Protein AF-A0A7S2GCJ9-F1 (afdb_monomer_lite)

Secondary structure (DSSP, 8-state):
------PPS--SS---EEEEEEE---TT---EEEEEETTS-EEEEEE-----TT--SPPPTT--SEEEEEEE-SS-SS-EEEEEEEGGGTEEEEEETTSEEEEEETTT--EEEEEE-TT---------

Structure (mmCIF, N/CA/C/O backbone):
data_AF-A0A7S2GCJ9-F1
#
_entry.id   AF-A0A7S2GCJ9-F1
#
loop_
_atom_site.group_PDB
_atom_site.id
_atom_site.type_symbol
_atom_site.label_atom_id
_atom_site.label_alt_id
_atom_site.label_comp_id
_atom_site.label_asym_id
_atom_site.label_entity_id
_atom_site.label_seq_id
_atom_site.pdbx_PDB_ins_code
_atom_site.Cartn_x
_atom_site.Cartn_y
_atom_site.Cartn_z
_atom_site.occupancy
_atom_site.B_iso_or_equiv
_atom_site.auth_seq_id
_atom_site.auth_comp_id
_atom_site.auth_asym_id
_atom_site.auth_atom_id
_atom_site.pdbx_PDB_model_num
ATOM 1 N N . SER A 1 1 ? 7.697 -2.225 -27.259 1.00 52.94 1 SER A N 1
ATOM 2 C CA . SER A 1 1 ? 6.509 -2.496 -26.425 1.00 52.94 1 SER A CA 1
ATOM 3 C C . SER A 1 1 ? 6.592 -1.587 -25.210 1.00 52.94 1 SER A C 1
ATOM 5 O O . SER A 1 1 ? 7.663 -1.537 -24.631 1.00 52.94 1 SER A O 1
ATOM 7 N N . CYS A 1 2 ? 5.539 -0.839 -24.859 1.00 75.31 2 CYS A N 1
ATOM 8 C CA . CYS A 1 2 ? 5.505 0.041 -23.672 1.00 75.31 2 CYS A CA 1
ATOM 9 C C . CYS A 1 2 ? 4.750 -0.639 -22.512 1.00 75.31 2 CYS A C 1
ATOM 11 O O . CYS A 1 2 ? 3.926 -0.043 -21.825 1.00 75.31 2 CYS A O 1
ATOM 13 N N . THR A 1 3 ? 4.909 -1.952 -22.369 1.00 81.94 3 THR A N 1
ATOM 14 C CA . THR A 1 3 ? 4.197 -2.730 -21.355 1.00 81.94 3 THR A CA 1
ATOM 15 C C . THR A 1 3 ? 5.125 -3.808 -20.839 1.00 81.94 3 THR A C 1
ATOM 17 O O . THR A 1 3 ? 5.733 -4.532 -21.628 1.00 81.94 3 THR A O 1
ATOM 20 N N . GLN A 1 4 ? 5.216 -3.913 -19.516 1.00 83.88 4 GLN A N 1
ATOM 21 C CA . GLN A 1 4 ? 6.001 -4.924 -18.830 1.00 83.88 4 GLN A CA 1
ATOM 22 C C . GLN A 1 4 ? 5.134 -5.610 -17.774 1.00 83.88 4 GLN A C 1
ATOM 24 O O . GLN A 1 4 ? 4.499 -4.948 -16.957 1.00 83.88 4 GLN A O 1
ATOM 29 N N . THR A 1 5 ? 5.151 -6.942 -17.755 1.00 87.31 5 THR A N 1
ATOM 30 C CA . THR A 1 5 ? 4.551 -7.732 -16.675 1.00 87.31 5 THR A CA 1
ATOM 31 C C . THR A 1 5 ? 5.571 -7.952 -15.558 1.00 87.31 5 THR A C 1
ATOM 33 O O . THR A 1 5 ? 6.693 -8.427 -15.793 1.00 87.31 5 THR A O 1
ATOM 36 N N . VAL A 1 6 ? 5.168 -7.620 -14.333 1.00 87.25 6 VAL A N 1
ATOM 37 C CA . VAL A 1 6 ? 5.943 -7.839 -13.108 1.00 87.25 6 VAL A CA 1
ATOM 38 C C . VAL A 1 6 ? 5.234 -8.843 -12.208 1.00 87.25 6 VAL A C 1
ATOM 40 O O . VAL A 1 6 ? 4.007 -8.910 -12.190 1.00 87.25 6 VAL A O 1
ATOM 43 N N . SER A 1 7 ? 6.019 -9.618 -11.467 1.00 89.00 7 SER A N 1
ATOM 44 C CA . SER A 1 7 ? 5.514 -10.492 -10.410 1.00 89.00 7 SER A CA 1
ATOM 45 C C . SER A 1 7 ? 5.639 -9.762 -9.078 1.00 89.00 7 SER A C 1
ATOM 47 O O . SER A 1 7 ? 6.672 -9.142 -8.817 1.00 89.00 7 SER A O 1
ATOM 49 N N . LEU A 1 8 ? 4.593 -9.826 -8.255 1.00 89.00 8 LEU A N 1
ATOM 50 C CA . LEU A 1 8 ? 4.632 -9.314 -6.886 1.00 89.00 8 LEU A CA 1
ATOM 51 C C . LEU A 1 8 ? 5.559 -10.168 -6.014 1.00 89.00 8 LEU A C 1
ATOM 53 O O . LEU A 1 8 ? 6.012 -11.241 -6.426 1.00 89.00 8 LEU A O 1
ATOM 57 N N . ALA A 1 9 ? 5.842 -9.671 -4.811 1.00 80.19 9 ALA A N 1
ATOM 58 C CA . ALA A 1 9 ? 6.572 -10.405 -3.793 1.00 80.19 9 ALA A CA 1
ATOM 59 C C . ALA A 1 9 ? 6.021 -11.835 -3.645 1.00 80.19 9 ALA A C 1
ATOM 61 O O . ALA A 1 9 ? 4.802 -12.020 -3.650 1.00 80.19 9 ALA A O 1
ATOM 62 N N . PRO A 1 10 ? 6.894 -12.847 -3.509 1.00 71.19 10 PRO A N 1
ATOM 63 C CA . PRO A 1 10 ? 6.461 -14.226 -3.383 1.00 71.19 10 PRO A CA 1
ATOM 64 C C . PRO A 1 10 ? 5.700 -14.419 -2.069 1.00 71.19 10 PRO A C 1
ATOM 66 O O . PRO A 1 10 ? 6.282 -14.603 -1.004 1.00 71.19 10 PRO A O 1
ATOM 69 N N . SER A 1 11 ? 4.378 -14.399 -2.143 1.00 59.12 11 SER A N 1
ATOM 70 C CA . SER A 1 11 ? 3.521 -15.110 -1.206 1.00 59.12 11 SER A CA 1
ATOM 71 C C . SER A 1 11 ? 3.455 -16.568 -1.656 1.00 59.12 11 SER A C 1
ATOM 73 O O . SER A 1 11 ? 3.473 -16.848 -2.850 1.00 59.12 11 SER A O 1
ATOM 75 N N . GLY A 1 12 ? 3.376 -17.529 -0.734 1.00 61.41 12 GLY A N 1
ATOM 76 C CA . GLY A 1 12 ? 3.260 -18.961 -1.071 1.00 61.41 12 GLY A CA 1
ATOM 77 C C . GLY A 1 12 ? 2.043 -19.336 -1.944 1.00 61.41 12 GLY A C 1
ATOM 78 O O . GLY A 1 12 ? 1.895 -20.497 -2.312 1.00 61.41 12 GLY A O 1
ATOM 79 N N . SER A 1 13 ? 1.190 -18.363 -2.277 1.00 62.47 13 SER A N 1
ATOM 80 C CA . SER A 1 13 ? 0.105 -18.394 -3.258 1.00 62.47 13 SER A CA 1
ATOM 81 C C . SER A 1 13 ? 0.224 -17.197 -4.209 1.00 62.47 13 SER A C 1
ATOM 83 O O . SER A 1 13 ? 0.731 -16.148 -3.810 1.00 62.47 13 SER A O 1
ATOM 85 N N . GLU A 1 14 ? -0.293 -17.303 -5.434 1.00 70.38 14 GLU A N 1
ATOM 86 C CA . GLU A 1 14 ? -0.479 -16.132 -6.304 1.00 70.38 14 GLU A CA 1
ATOM 87 C C . GLU A 1 14 ? -1.300 -15.055 -5.571 1.00 70.38 14 GLU A C 1
ATOM 89 O O . GLU A 1 14 ? -2.301 -15.361 -4.920 1.00 70.38 14 GLU A O 1
ATOM 94 N N . SER A 1 15 ? -0.841 -13.804 -5.628 1.00 84.88 15 SER A N 1
ATOM 95 C CA . SER A 1 15 ? -1.451 -12.660 -4.942 1.00 84.88 15 SER A CA 1
ATOM 96 C C . SER A 1 15 ? -1.794 -11.578 -5.959 1.00 84.88 15 SER A C 1
ATOM 98 O O . SER A 1 15 ? -1.058 -11.359 -6.926 1.00 84.88 15 SER A O 1
ATOM 100 N N . TRP A 1 16 ? -2.935 -10.918 -5.765 1.00 91.12 16 TRP A N 1
ATOM 101 C CA . TRP A 1 16 ? -3.416 -9.863 -6.653 1.00 91.12 16 TRP A CA 1
ATOM 102 C C . TRP A 1 16 ? -2.984 -8.488 -6.154 1.00 91.12 16 TRP A C 1
ATOM 104 O O . TRP A 1 16 ? -2.997 -8.223 -4.954 1.00 91.12 16 TRP A O 1
ATOM 114 N N . ALA A 1 17 ? -2.636 -7.602 -7.087 1.00 94.19 17 ALA A N 1
ATOM 115 C CA . ALA A 1 17 ? -2.398 -6.199 -6.781 1.00 94.19 17 ALA A CA 1
ATOM 116 C C . ALA A 1 17 ? -3.734 -5.508 -6.476 1.00 94.19 17 ALA A C 1
ATOM 118 O O . ALA A 1 17 ? -4.648 -5.546 -7.299 1.00 94.19 17 ALA A O 1
ATOM 119 N N . ASN A 1 18 ? -3.825 -4.850 -5.323 1.00 95.06 18 ASN A N 1
ATOM 120 C CA . ASN A 1 18 ? -5.034 -4.147 -4.890 1.00 95.06 18 ASN A CA 1
ATOM 121 C C . ASN A 1 18 ? -4.887 -2.627 -4.955 1.00 95.06 18 ASN A C 1
ATOM 123 O O . ASN A 1 18 ? -5.850 -1.918 -5.236 1.00 95.06 18 ASN A O 1
ATOM 127 N N . SER A 1 19 ? -3.691 -2.119 -4.669 1.00 95.81 19 SER A N 1
ATOM 128 C CA . SER A 1 19 ? -3.433 -0.684 -4.557 1.00 95.81 19 SER A CA 1
ATOM 129 C C . SER A 1 19 ? -2.008 -0.362 -4.966 1.00 95.81 19 SER A C 1
ATOM 131 O O . SER A 1 19 ? -1.109 -1.186 -4.791 1.00 95.81 19 SER A O 1
ATOM 133 N N . MET A 1 20 ? -1.781 0.854 -5.452 1.00 96.38 20 MET A N 1
ATOM 134 C CA . MET A 1 20 ? -0.450 1.309 -5.832 1.00 96.38 20 MET A CA 1
ATOM 135 C C . MET A 1 20 ? -0.230 2.779 -5.507 1.00 96.38 20 MET A C 1
ATOM 137 O O . MET A 1 20 ? -1.165 3.571 -5.575 1.00 96.38 20 MET A O 1
ATOM 141 N N . ALA A 1 21 ? 1.017 3.125 -5.200 1.00 95.62 21 ALA A N 1
ATOM 142 C CA . ALA A 1 21 ? 1.472 4.497 -5.032 1.00 95.62 21 ALA A CA 1
ATOM 143 C C . ALA A 1 21 ? 2.801 4.685 -5.769 1.00 95.62 21 ALA A C 1
ATOM 145 O O . ALA A 1 21 ? 3.660 3.801 -5.751 1.00 95.62 21 ALA A O 1
ATOM 146 N N . LEU A 1 22 ? 2.971 5.831 -6.425 1.00 92.88 22 LEU A N 1
ATOM 147 C CA . LEU A 1 22 ? 4.169 6.149 -7.194 1.00 92.88 22 LEU A CA 1
ATOM 148 C C . LEU A 1 22 ? 4.909 7.306 -6.530 1.00 92.88 22 LEU A C 1
ATOM 150 O O . LEU A 1 22 ? 4.383 8.409 -6.418 1.00 92.88 22 LEU A O 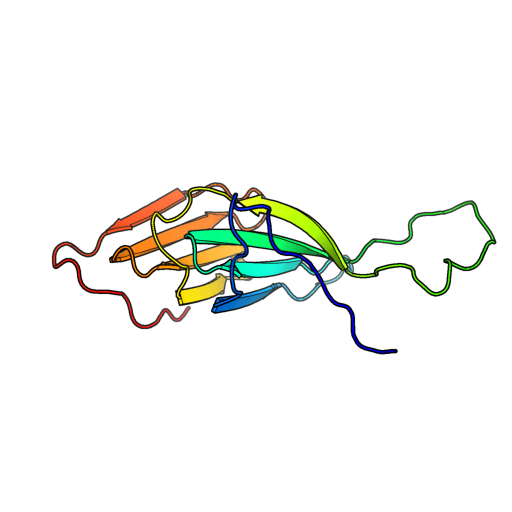1
ATOM 154 N N . MET A 1 23 ? 6.158 7.065 -6.153 1.00 89.81 23 MET A N 1
ATOM 155 C CA . MET A 1 23 ? 7.098 8.126 -5.829 1.00 89.81 23 MET A CA 1
ATOM 156 C C . MET A 1 23 ? 7.716 8.631 -7.121 1.00 89.81 23 MET A C 1
ATOM 158 O O . MET A 1 23 ? 8.553 7.958 -7.727 1.00 89.81 23 MET A O 1
ATOM 162 N N . GLY A 1 24 ? 7.280 9.815 -7.545 1.00 81.88 24 GLY A N 1
ATOM 163 C CA . GLY A 1 24 ? 7.895 10.522 -8.656 1.00 81.88 24 GLY A CA 1
ATOM 164 C C . GLY A 1 24 ? 9.358 10.834 -8.353 1.00 81.88 24 GLY A C 1
ATOM 165 O O . GLY A 1 24 ? 9.714 11.213 -7.238 1.00 81.88 24 GLY A O 1
ATOM 166 N N . SER A 1 25 ? 10.214 10.676 -9.355 1.00 68.62 25 SER A N 1
ATOM 167 C CA . SER A 1 25 ? 11.613 11.055 -9.225 1.00 68.62 25 SER A CA 1
ATOM 168 C C . SER A 1 25 ? 11.757 12.578 -9.174 1.00 68.62 25 SER A C 1
ATOM 170 O O . SER A 1 25 ? 11.379 13.267 -10.119 1.00 68.62 25 SER A O 1
ATOM 172 N N . GLY A 1 26 ? 12.407 13.089 -8.128 1.00 64.81 26 GLY A N 1
ATOM 173 C CA . GLY A 1 26 ? 13.035 14.412 -8.154 1.00 64.81 26 GLY A CA 1
ATOM 174 C C . GLY A 1 26 ? 14.319 14.428 -9.003 1.00 64.81 26 GLY A C 1
ATOM 175 O O . GLY A 1 26 ? 14.492 13.636 -9.928 1.00 64.81 26 GLY A O 1
ATOM 176 N N . ILE A 1 27 ? 15.260 15.307 -8.650 1.00 53.28 27 ILE A N 1
ATOM 177 C CA . ILE A 1 27 ? 16.525 15.577 -9.372 1.00 53.28 27 ILE A CA 1
ATOM 178 C C . ILE A 1 27 ? 17.412 14.321 -9.578 1.00 53.28 27 ILE A C 1
ATOM 180 O O . ILE A 1 27 ? 18.227 14.293 -10.496 1.00 53.28 27 ILE A O 1
ATOM 184 N N . ASN A 1 28 ? 17.213 13.253 -8.796 1.00 52.62 28 ASN A N 1
ATOM 185 C CA . ASN A 1 28 ? 18.083 12.066 -8.769 1.00 52.62 28 ASN A CA 1
ATOM 186 C C . ASN A 1 28 ? 17.608 10.876 -9.636 1.00 52.62 28 ASN A C 1
ATOM 188 O O . ASN A 1 28 ? 18.129 9.775 -9.488 1.00 52.62 28 ASN A O 1
ATOM 192 N N . GLN A 1 29 ? 16.634 11.076 -10.530 1.00 59.25 29 GLN A N 1
ATOM 193 C CA . GLN A 1 29 ? 16.146 10.094 -11.527 1.00 59.25 29 GLN A CA 1
ATOM 194 C C . GLN A 1 29 ? 15.665 8.719 -11.010 1.00 59.25 29 GLN A C 1
ATOM 196 O O . GLN A 1 29 ? 15.399 7.826 -11.813 1.00 59.25 29 GLN A O 1
ATOM 201 N N . GLN A 1 30 ? 15.485 8.529 -9.702 1.00 75.19 30 GLN A N 1
ATOM 202 C CA . GLN A 1 30 ? 15.006 7.268 -9.141 1.00 75.19 30 GLN A CA 1
ATOM 203 C C . GLN A 1 30 ? 13.561 7.415 -8.670 1.00 75.19 30 GLN A C 1
ATOM 205 O O . GLN A 1 30 ? 13.263 8.158 -7.738 1.00 75.19 30 GLN A O 1
ATOM 210 N N . TRP A 1 31 ? 12.660 6.709 -9.344 1.00 86.31 31 TRP A N 1
ATOM 211 C CA . TRP A 1 31 ? 11.272 6.560 -8.927 1.00 86.31 31 TRP A CA 1
ATOM 212 C C . TRP A 1 31 ? 11.072 5.194 -8.273 1.00 86.31 31 TRP A C 1
ATOM 214 O O . TRP A 1 31 ? 11.746 4.219 -8.620 1.00 86.31 31 TRP A O 1
ATOM 224 N N . SER A 1 32 ? 10.127 5.136 -7.337 1.00 91.50 32 SER A N 1
ATOM 225 C CA . SER A 1 32 ? 9.720 3.899 -6.669 1.00 91.50 32 SER A CA 1
ATOM 226 C C . SER A 1 32 ? 8.221 3.695 -6.844 1.00 91.50 32 SER A C 1
ATOM 228 O O . SER A 1 32 ? 7.437 4.617 -6.632 1.00 91.50 32 SER A O 1
ATOM 230 N N . LEU A 1 33 ? 7.816 2.491 -7.231 1.00 94.00 33 LEU A N 1
ATOM 231 C CA . LEU A 1 33 ? 6.420 2.072 -7.302 1.00 94.00 33 LEU A CA 1
ATOM 232 C C . LEU A 1 33 ? 6.143 1.094 -6.164 1.00 94.00 33 LEU A C 1
ATOM 234 O O . LEU A 1 33 ? 6.728 0.015 -6.108 1.00 94.00 33 LEU A O 1
ATOM 238 N N . TYR A 1 34 ? 5.220 1.462 -5.289 1.00 96.19 34 TYR A N 1
ATOM 239 C CA . TYR A 1 34 ? 4.738 0.626 -4.199 1.00 96.19 34 TYR A CA 1
ATOM 240 C C . TYR A 1 34 ? 3.455 -0.063 -4.644 1.00 96.19 34 TYR A C 1
ATOM 242 O O . TYR A 1 34 ? 2.542 0.601 -5.131 1.00 96.19 34 TYR A O 1
ATOM 250 N N . VAL A 1 35 ? 3.371 -1.380 -4.475 1.00 97.00 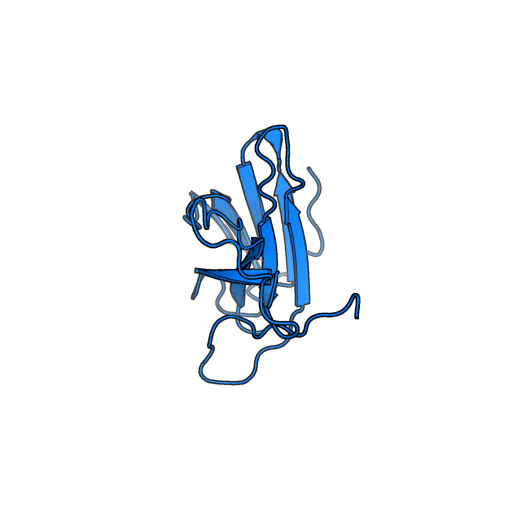35 VAL A N 1
ATOM 251 C CA . VAL A 1 35 ? 2.185 -2.171 -4.821 1.00 97.00 35 VAL A CA 1
ATOM 252 C C . VAL A 1 35 ? 1.765 -2.997 -3.619 1.00 97.00 35 VAL A C 1
ATOM 254 O O . VAL A 1 35 ? 2.481 -3.906 -3.207 1.00 97.00 35 VAL A O 1
ATOM 257 N N . GLY A 1 36 ? 0.602 -2.667 -3.069 1.00 96.75 36 GLY A N 1
ATOM 258 C CA . GLY A 1 36 ? -0.048 -3.416 -2.003 1.00 96.75 36 GLY A CA 1
ATOM 259 C C . GLY A 1 36 ? -0.864 -4.565 -2.581 1.00 96.75 36 GLY A C 1
ATOM 260 O O . GLY A 1 36 ? -1.529 -4.401 -3.610 1.00 96.75 36 GLY A O 1
ATOM 261 N N . ASP A 1 37 ? -0.810 -5.719 -1.930 1.00 95.81 37 ASP A N 1
ATOM 262 C CA . ASP A 1 37 ? -1.381 -6.954 -2.459 1.00 95.81 37 ASP A CA 1
ATOM 263 C C . ASP A 1 37 ? -2.533 -7.526 -1.611 1.00 95.81 37 ASP A C 1
ATOM 265 O O . ASP A 1 37 ? -2.913 -6.975 -0.574 1.00 95.81 37 ASP A O 1
ATOM 269 N N . ALA A 1 38 ? -3.114 -8.637 -2.066 1.00 95.06 38 ALA A N 1
ATOM 270 C CA . ALA A 1 38 ? -4.263 -9.284 -1.436 1.00 95.06 38 ALA A CA 1
ATOM 271 C C . ALA A 1 38 ? -3.953 -10.022 -0.121 1.00 95.06 38 ALA A C 1
ATOM 273 O O . ALA A 1 38 ? -4.891 -10.381 0.594 1.00 95.06 38 ALA A O 1
ATOM 274 N N . VAL A 1 39 ? -2.678 -10.216 0.227 1.00 94.19 39 VAL A N 1
ATOM 275 C CA . VAL A 1 39 ? -2.259 -10.926 1.448 1.00 94.19 39 VAL A CA 1
ATOM 276 C C . VAL A 1 39 ? -1.655 -10.005 2.510 1.00 94.19 39 VAL A C 1
ATOM 278 O O . VAL A 1 39 ? -1.364 -10.462 3.610 1.00 94.19 39 VAL A O 1
ATOM 281 N N . GLY A 1 40 ? -1.517 -8.710 2.217 1.00 94.56 40 GLY A N 1
ATOM 282 C CA . GLY A 1 40 ? -1.044 -7.713 3.180 1.00 94.56 40 GLY A CA 1
ATOM 283 C C . GLY A 1 40 ? 0.438 -7.373 3.045 1.00 94.56 40 GLY A C 1
ATOM 284 O O . GLY A 1 40 ? 1.031 -6.826 3.977 1.00 94.56 40 GLY A O 1
ATOM 285 N N . HIS A 1 41 ? 1.044 -7.700 1.904 1.00 95.38 41 HIS A N 1
ATOM 286 C CA . HIS A 1 41 ? 2.408 -7.325 1.561 1.00 95.38 41 HIS A CA 1
ATOM 287 C C . HIS A 1 41 ? 2.443 -6.052 0.716 1.00 95.38 41 HIS A C 1
ATOM 289 O O . HIS A 1 41 ? 1.473 -5.691 0.045 1.00 95.38 41 HIS A O 1
ATOM 295 N N . ILE A 1 42 ? 3.605 -5.399 0.713 1.00 96.50 42 ILE A N 1
ATOM 296 C CA . ILE A 1 42 ? 3.920 -4.304 -0.204 1.00 96.50 42 ILE A CA 1
ATOM 297 C C . ILE A 1 42 ? 5.169 -4.673 -1.002 1.00 96.50 42 ILE A C 1
ATOM 299 O O . ILE A 1 42 ? 6.232 -4.931 -0.444 1.00 96.50 42 ILE A O 1
ATOM 303 N N . SER A 1 43 ? 5.039 -4.697 -2.324 1.00 96.19 43 SER A N 1
ATOM 304 C CA . SER A 1 43 ? 6.154 -4.861 -3.259 1.00 96.19 43 SER A CA 1
ATOM 305 C C . SER A 1 43 ? 6.664 -3.492 -3.691 1.00 96.19 43 SER A C 1
ATOM 307 O O . SER A 1 43 ? 5.868 -2.645 -4.096 1.00 96.19 43 SER A O 1
ATOM 309 N N . VAL A 1 44 ? 7.976 -3.279 -3.634 1.00 95.25 44 VAL A N 1
ATOM 310 C CA . VAL A 1 44 ? 8.620 -2.028 -4.045 1.00 95.25 44 VAL A CA 1
ATOM 311 C C . VAL A 1 44 ? 9.394 -2.278 -5.322 1.00 95.25 44 VAL A C 1
ATOM 313 O O . VAL A 1 44 ? 10.365 -3.037 -5.332 1.00 95.25 44 VAL A O 1
ATOM 316 N N . PHE A 1 45 ? 8.979 -1.631 -6.400 1.00 93.25 45 PHE A N 1
ATOM 317 C CA . PHE A 1 45 ? 9.652 -1.691 -7.684 1.00 93.25 45 PHE A CA 1
ATOM 318 C C . PHE A 1 45 ? 10.411 -0.404 -7.956 1.00 93.25 45 PHE A C 1
ATOM 320 O O . PHE A 1 45 ? 9.960 0.682 -7.601 1.00 93.25 45 PHE A O 1
ATOM 327 N N . GLN A 1 46 ? 11.546 -0.533 -8.627 1.00 90.75 46 GLN A N 1
ATOM 328 C CA . GLN A 1 46 ? 12.343 0.598 -9.078 1.00 90.75 46 GLN A CA 1
ATOM 329 C C . GLN A 1 46 ? 12.778 0.382 -10.519 1.00 90.75 46 GLN A C 1
ATOM 331 O O . GLN A 1 46 ? 12.831 -0.752 -11.012 1.00 90.75 46 GLN A O 1
ATOM 336 N N . HIS A 1 47 ? 13.108 1.486 -11.182 1.00 85.31 47 HIS A N 1
ATOM 337 C CA . HIS A 1 47 ? 13.778 1.420 -12.466 1.00 85.31 47 HIS A CA 1
ATOM 338 C C . HIS A 1 47 ? 15.189 0.870 -12.298 1.00 85.31 47 HIS A C 1
ATOM 340 O O . HIS A 1 47 ? 15.934 1.262 -11.395 1.00 85.31 47 HIS A O 1
ATOM 346 N N . ARG A 1 48 ? 15.584 -0.018 -13.202 1.00 75.69 48 ARG A N 1
ATOM 347 C CA . ARG A 1 48 ? 16.961 -0.468 -13.290 1.00 75.69 48 ARG A CA 1
ATOM 348 C C . ARG A 1 48 ? 17.817 0.682 -13.819 1.00 75.69 48 ARG A C 1
ATOM 350 O O . ARG A 1 48 ? 17.880 0.913 -15.022 1.00 75.69 48 ARG A O 1
ATOM 357 N N . ASN A 1 49 ? 18.511 1.393 -12.932 1.00 67.25 49 ASN A N 1
ATOM 358 C CA . ASN A 1 49 ? 19.518 2.361 -13.359 1.00 67.25 49 ASN A CA 1
ATOM 359 C C . ASN A 1 49 ? 20.596 1.622 -14.158 1.00 67.25 49 ASN A C 1
ATOM 361 O O . ASN A 1 49 ? 21.304 0.759 -13.639 1.00 67.25 49 ASN A O 1
ATOM 365 N N . GLY A 1 50 ? 20.668 1.920 -15.453 1.00 56.38 50 GLY A N 1
ATOM 366 C CA . GLY A 1 50 ? 21.643 1.358 -16.376 1.00 56.38 50 GLY A CA 1
ATOM 367 C C . GLY A 1 50 ? 23.033 1.937 -16.143 1.00 56.38 50 GLY A C 1
ATOM 368 O O . GLY A 1 50 ? 23.596 2.541 -17.043 1.00 56.38 50 GLY A O 1
ATOM 369 N N . THR A 1 51 ? 23.614 1.770 -14.958 1.00 49.62 51 THR A N 1
ATOM 370 C CA . THR A 1 51 ? 25.049 1.998 -14.757 1.00 49.62 51 THR A CA 1
ATOM 371 C C . THR A 1 51 ? 25.816 0.750 -15.177 1.00 49.62 51 THR A C 1
ATOM 373 O O . THR A 1 51 ? 26.389 0.018 -14.379 1.00 49.62 51 THR A O 1
ATOM 376 N N . SER A 1 52 ? 25.838 0.510 -16.483 1.00 46.44 52 SER A N 1
ATOM 377 C CA . SER A 1 52 ? 26.968 -0.164 -17.117 1.00 46.44 52 SER A CA 1
ATOM 378 C C . SER A 1 52 ? 27.796 0.895 -17.837 1.00 46.44 52 SER A C 1
ATOM 380 O O . SER A 1 52 ? 27.882 0.908 -19.064 1.00 46.44 52 SER A O 1
ATOM 382 N N . GLU A 1 53 ? 28.399 1.800 -17.059 1.00 50.81 53 GLU A N 1
ATOM 383 C CA . GLU A 1 53 ? 29.560 2.569 -17.508 1.00 50.81 53 GLU A CA 1
ATOM 384 C C . GLU A 1 53 ? 30.667 1.557 -17.848 1.00 50.81 53 GLU A C 1
ATOM 386 O O . GLU A 1 53 ? 31.377 1.067 -16.975 1.00 50.81 53 GLU A O 1
ATOM 391 N N . GLY A 1 54 ? 30.740 1.147 -19.117 1.00 50.53 54 GLY A N 1
ATOM 392 C CA . GLY A 1 54 ? 31.790 0.252 -19.609 1.00 50.53 54 GLY A CA 1
ATOM 393 C C . GLY A 1 54 ? 31.370 -0.796 -20.638 1.00 50.5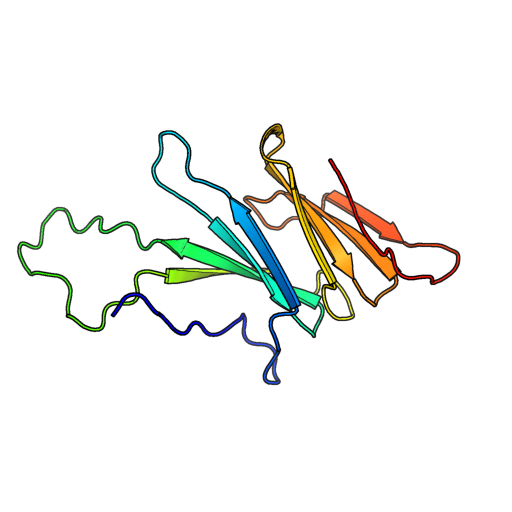3 54 GLY A C 1
ATOM 394 O O . GLY A 1 54 ? 32.249 -1.436 -21.207 1.00 50.53 54 GLY A O 1
ATOM 395 N N . SER A 1 55 ? 30.079 -0.980 -20.935 1.00 52.12 55 SER A N 1
ATOM 396 C CA . SER A 1 55 ? 29.665 -1.899 -22.005 1.00 52.12 55 SER A CA 1
ATOM 397 C C . SER A 1 55 ? 28.906 -1.155 -23.096 1.00 52.12 55 SER A C 1
ATOM 399 O O . SER A 1 55 ? 27.757 -0.770 -22.918 1.00 52.12 55 SER A O 1
ATOM 401 N N . ALA A 1 56 ? 29.554 -0.973 -24.249 1.00 54.25 56 ALA A N 1
ATOM 402 C CA . ALA A 1 56 ? 28.966 -0.418 -25.472 1.00 54.25 56 ALA A CA 1
ATOM 403 C C . ALA A 1 56 ? 27.937 -1.359 -26.142 1.00 54.25 56 ALA A C 1
ATOM 405 O O . ALA A 1 56 ? 27.545 -1.140 -27.288 1.00 54.25 56 ALA A O 1
ATOM 406 N N . ALA A 1 57 ? 27.525 -2.431 -25.462 1.00 60.38 57 ALA A N 1
ATOM 407 C CA . ALA A 1 57 ? 26.487 -3.323 -25.939 1.00 60.38 57 ALA A CA 1
ATOM 408 C C . ALA A 1 57 ? 25.118 -2.738 -25.580 1.00 60.38 57 ALA A C 1
ATOM 410 O O . ALA A 1 57 ? 24.832 -2.470 -24.413 1.00 60.38 57 ALA A O 1
ATOM 411 N N . ALA A 1 58 ? 24.272 -2.551 -26.594 1.00 57.94 58 ALA A N 1
ATOM 412 C CA . ALA A 1 58 ? 22.873 -2.215 -26.384 1.00 57.94 58 ALA A CA 1
ATOM 413 C C . ALA A 1 58 ? 22.236 -3.229 -25.411 1.00 57.94 58 ALA A C 1
ATOM 415 O O . ALA A 1 58 ? 22.515 -4.430 -25.530 1.00 57.94 58 ALA A O 1
ATOM 416 N N . PRO A 1 59 ? 21.403 -2.777 -24.454 1.00 58.50 59 PRO A N 1
ATOM 417 C CA . PRO A 1 59 ? 20.678 -3.692 -23.588 1.00 58.50 59 PRO A CA 1
ATOM 418 C C . PRO A 1 59 ? 19.861 -4.669 -24.451 1.00 58.50 59 PRO A C 1
ATOM 420 O O . PRO A 1 59 ? 19.314 -4.261 -25.482 1.00 58.50 59 PRO A O 1
ATOM 423 N N . PRO A 1 60 ? 19.803 -5.962 -24.087 1.00 64.75 60 PRO A N 1
ATOM 424 C CA . PRO A 1 60 ? 19.033 -6.940 -24.841 1.00 64.75 60 PRO A CA 1
ATOM 425 C C . PRO A 1 60 ? 17.561 -6.501 -24.964 1.00 64.75 60 PRO A C 1
ATOM 427 O O . PRO A 1 60 ? 17.022 -5.913 -24.027 1.00 64.75 60 PRO A O 1
ATOM 430 N N . PRO A 1 61 ? 16.887 -6.803 -26.088 1.00 60.38 61 PRO A N 1
ATOM 431 C CA . PRO A 1 61 ? 15.536 -6.311 -26.384 1.00 60.38 61 PRO A CA 1
ATOM 432 C C . PRO A 1 61 ? 14.448 -6.770 -25.392 1.00 60.38 61 PRO A C 1
ATOM 434 O O . PRO A 1 61 ? 13.382 -6.162 -25.354 1.00 60.38 61 PRO A O 1
ATOM 437 N N . ASP A 1 62 ? 14.729 -7.788 -24.569 1.00 63.88 62 ASP A N 1
ATOM 438 C CA . ASP A 1 62 ? 13.827 -8.332 -23.538 1.00 63.88 62 ASP A CA 1
ATOM 439 C C . ASP A 1 62 ? 14.163 -7.854 -22.111 1.00 63.88 62 ASP A C 1
ATOM 441 O O . ASP A 1 62 ? 13.703 -8.421 -21.114 1.00 63.88 62 ASP A O 1
ATOM 445 N N . MET A 1 63 ? 15.016 -6.838 -21.980 1.00 62.97 63 MET A N 1
ATOM 446 C CA . MET A 1 63 ? 15.437 -6.331 -20.681 1.00 62.97 63 MET A CA 1
ATOM 447 C C . MET A 1 63 ? 14.278 -5.623 -19.969 1.00 62.97 63 MET A C 1
ATOM 449 O O . MET A 1 63 ? 13.654 -4.713 -20.501 1.00 62.97 63 MET A O 1
ATOM 453 N N . LYS A 1 64 ? 13.981 -6.078 -18.749 1.00 68.81 64 LYS A N 1
ATOM 454 C CA . LYS A 1 64 ? 12.953 -5.498 -17.882 1.00 68.81 64 LYS A CA 1
ATOM 455 C C . LYS A 1 64 ? 13.482 -4.221 -17.224 1.00 68.81 64 LYS A C 1
ATOM 457 O O . LYS A 1 64 ? 14.419 -4.294 -16.429 1.00 68.81 64 LYS A O 1
ATOM 462 N N . ASP A 1 65 ? 12.848 -3.093 -17.518 1.00 80.44 65 ASP A N 1
ATOM 463 C CA . ASP A 1 65 ? 13.165 -1.782 -16.937 1.00 80.44 65 ASP A CA 1
ATOM 464 C C . ASP A 1 65 ? 12.728 -1.695 -15.469 1.00 80.44 65 ASP A C 1
ATOM 466 O O . ASP A 1 65 ? 13.382 -1.056 -14.649 1.00 80.44 65 ASP A O 1
ATOM 470 N N . LEU A 1 66 ? 11.641 -2.387 -15.120 1.00 86.06 66 LEU A N 1
ATOM 471 C CA . LEU A 1 66 ? 11.092 -2.483 -13.768 1.00 86.06 66 LEU A CA 1
ATOM 472 C C . LEU A 1 66 ? 11.605 -3.733 -13.047 1.00 86.06 66 LEU A C 1
ATOM 474 O O . LEU A 1 66 ? 11.385 -4.855 -13.514 1.00 86.06 66 LEU A O 1
ATOM 478 N N . VAL A 1 67 ? 12.215 -3.553 -11.876 1.00 89.75 67 VAL A N 1
ATOM 479 C CA . VAL A 1 67 ? 12.733 -4.652 -11.046 1.00 89.75 67 VAL A CA 1
ATOM 480 C C . VAL A 1 67 ? 12.157 -4.559 -9.637 1.00 89.75 67 VAL A C 1
ATOM 482 O O . VAL A 1 67 ? 12.047 -3.469 -9.078 1.00 89.75 67 VAL A O 1
ATOM 485 N N . LEU A 1 68 ? 11.786 -5.709 -9.062 1.00 91.44 68 LEU A N 1
ATOM 486 C CA . LEU A 1 68 ? 11.409 -5.809 -7.652 1.00 91.44 68 LEU A CA 1
ATOM 487 C C . LEU A 1 68 ? 12.650 -5.519 -6.800 1.00 91.44 68 LEU A C 1
ATOM 489 O O . LEU A 1 68 ? 13.591 -6.310 -6.783 1.00 91.44 68 LEU A O 1
ATOM 493 N N . HIS A 1 69 ? 12.660 -4.369 -6.136 1.00 91.62 69 HIS A N 1
ATOM 494 C CA . HIS A 1 69 ? 13.765 -3.913 -5.301 1.00 91.62 69 HIS A CA 1
ATOM 495 C C . HIS A 1 69 ? 13.644 -4.453 -3.874 1.00 91.62 69 HIS A C 1
ATOM 497 O O . HIS A 1 69 ? 14.616 -4.956 -3.316 1.00 91.62 69 HIS A O 1
ATOM 503 N N . GLN A 1 70 ? 12.445 -4.371 -3.295 1.00 93.19 70 GLN A N 1
ATOM 504 C CA . GLN A 1 70 ? 12.156 -4.846 -1.944 1.00 93.19 70 GLN A CA 1
ATOM 505 C C . GLN A 1 70 ? 10.757 -5.455 -1.863 1.00 93.19 70 GLN A C 1
ATOM 507 O O . GLN A 1 70 ? 9.875 -5.156 -2.669 1.00 93.19 70 GLN A O 1
ATOM 512 N N . ALA A 1 71 ? 10.557 -6.289 -0.849 1.00 93.94 71 ALA A N 1
ATOM 513 C CA . ALA A 1 71 ? 9.267 -6.841 -0.475 1.00 93.94 71 ALA A CA 1
ATOM 514 C C . ALA A 1 71 ? 9.084 -6.685 1.035 1.00 93.94 71 ALA A C 1
ATOM 516 O O . ALA A 1 71 ? 9.889 -7.192 1.816 1.00 93.94 71 ALA A O 1
ATOM 517 N N . TRP A 1 72 ? 8.031 -5.987 1.442 1.00 95.12 72 TRP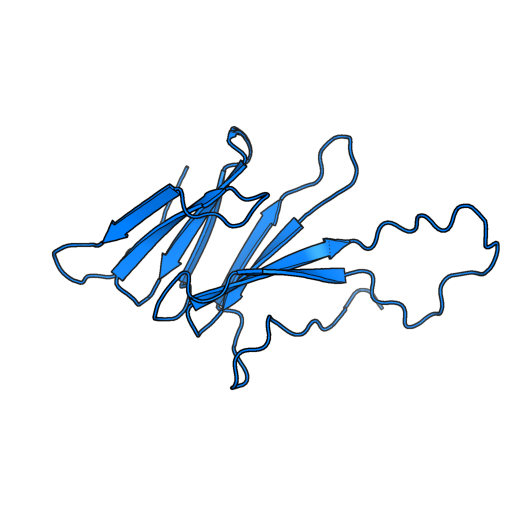 A N 1
ATOM 518 C CA . TRP A 1 72 ? 7.673 -5.804 2.842 1.00 95.12 72 TRP A CA 1
ATOM 519 C C . TRP A 1 72 ? 6.541 -6.765 3.176 1.00 95.12 72 TRP A C 1
ATOM 521 O O . TRP A 1 72 ? 5.383 -6.558 2.808 1.00 95.12 72 TRP A O 1
ATOM 531 N N . THR A 1 73 ? 6.909 -7.866 3.822 1.00 93.12 73 THR A N 1
ATOM 532 C CA . THR A 1 73 ? 5.996 -8.950 4.189 1.00 93.12 73 THR A CA 1
ATOM 533 C C . THR A 1 73 ? 5.454 -8.769 5.601 1.00 93.12 73 THR A C 1
ATOM 535 O O . THR A 1 73 ? 6.108 -8.148 6.434 1.00 93.12 73 THR A O 1
ATOM 538 N N . HIS A 1 74 ? 4.293 -9.359 5.898 1.00 88.75 74 HIS A N 1
ATOM 539 C CA . HIS A 1 74 ? 3.668 -9.331 7.231 1.00 88.75 74 HIS A CA 1
ATOM 540 C C . HIS A 1 74 ? 3.363 -7.931 7.795 1.00 88.75 74 HIS A C 1
ATOM 542 O O . HIS A 1 74 ? 3.210 -7.768 9.006 1.00 88.75 74 HIS A O 1
ATOM 548 N N . LEU A 1 75 ? 3.243 -6.918 6.933 1.00 93.75 75 LEU A N 1
ATOM 549 C CA . LEU A 1 75 ? 2.823 -5.580 7.343 1.00 93.75 75 LEU A CA 1
ATOM 550 C C . LEU A 1 75 ? 1.366 -5.597 7.838 1.00 93.75 75 LEU A C 1
ATOM 552 O O . LEU A 1 75 ? 1.048 -5.080 8.915 1.00 93.75 75 LEU A O 1
ATOM 556 N N . HIS A 1 76 ? 0.505 -6.264 7.072 1.00 95.50 76 HIS A N 1
ATOM 557 C CA . HIS A 1 76 ? -0.886 -6.538 7.408 1.00 95.50 76 HIS A CA 1
ATOM 558 C C . HIS A 1 76 ? -1.155 -8.041 7.422 1.00 95.50 76 HIS A C 1
ATOM 560 O O . HIS A 1 76 ? -0.451 -8.811 6.772 1.00 95.50 76 HIS A O 1
ATOM 566 N N . SER A 1 77 ? -2.172 -8.462 8.175 1.00 94.94 77 SER A N 1
ATOM 567 C CA . SER A 1 77 ? 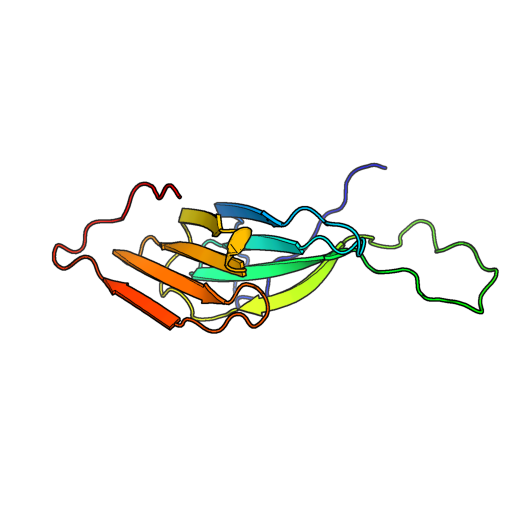-2.612 -9.866 8.188 1.00 94.94 77 SER A CA 1
ATOM 568 C C . SER A 1 77 ? -3.610 -10.190 7.073 1.00 94.94 77 SER A C 1
ATOM 570 O O . SER A 1 77 ? -3.862 -11.363 6.803 1.00 94.94 77 SER A O 1
ATOM 572 N N . LEU A 1 78 ? -4.171 -9.160 6.432 1.00 94.94 78 LEU A N 1
ATOM 573 C CA . LEU A 1 78 ? -5.074 -9.244 5.287 1.00 94.94 78 LEU A CA 1
ATOM 574 C C . LEU A 1 78 ? -4.675 -8.217 4.219 1.00 94.94 78 LEU A C 1
ATOM 576 O O . LEU A 1 78 ? -3.856 -7.328 4.463 1.00 94.94 78 LEU A O 1
ATOM 580 N N . GLY A 1 79 ? -5.297 -8.316 3.043 1.00 95.56 79 GLY A N 1
ATOM 581 C CA . GLY A 1 79 ? -4.960 -7.506 1.876 1.00 95.56 79 GLY A CA 1
ATOM 582 C C . GLY A 1 79 ? -4.926 -5.998 2.117 1.00 95.56 79 GLY A C 1
ATOM 583 O O . GLY A 1 79 ? -5.784 -5.429 2.800 1.00 95.56 79 GLY A O 1
ATOM 584 N N . VAL A 1 80 ? -3.939 -5.354 1.498 1.00 97.00 80 VAL A N 1
ATOM 585 C CA . VAL A 1 80 ? -3.831 -3.898 1.417 1.00 97.00 80 VAL A CA 1
ATOM 586 C C . VAL A 1 80 ? -4.966 -3.380 0.537 1.00 97.00 80 VAL A C 1
ATOM 588 O O . VAL A 1 80 ? -5.338 -4.002 -0.456 1.00 97.00 80 VAL A O 1
ATOM 591 N N . THR A 1 81 ? -5.555 -2.259 0.929 1.00 97.25 81 THR A N 1
ATOM 592 C CA . THR A 1 81 ? -6.749 -1.669 0.302 1.00 97.25 81 THR A CA 1
ATOM 593 C C . THR A 1 81 ? -6.495 -0.283 -0.261 1.00 97.25 81 THR A C 1
ATOM 595 O O . THR A 1 81 ? -7.136 0.099 -1.235 1.00 97.25 81 THR A O 1
ATOM 598 N N . ALA A 1 82 ? -5.558 0.458 0.325 1.00 97.25 82 ALA A N 1
ATOM 599 C CA . ALA A 1 82 ? -5.116 1.748 -0.173 1.00 97.25 82 ALA A CA 1
ATOM 600 C C . ALA A 1 82 ? -3.668 1.991 0.251 1.00 97.25 82 ALA A C 1
ATOM 602 O O . ALA A 1 82 ? -3.248 1.548 1.325 1.00 97.25 82 ALA A O 1
ATOM 603 N N . LEU A 1 83 ? -2.944 2.718 -0.593 1.00 97.44 83 LEU A N 1
ATOM 604 C CA . LEU A 1 83 ? -1.621 3.254 -0.316 1.00 97.44 83 LEU A CA 1
ATOM 605 C C . LEU A 1 83 ? -1.649 4.750 -0.603 1.00 97.44 83 LEU A C 1
ATOM 607 O O . LEU A 1 83 ? -2.119 5.142 -1.667 1.00 97.44 83 LEU A O 1
ATOM 611 N N . GLU A 1 84 ? -1.123 5.547 0.318 1.00 96.69 84 GLU A N 1
ATOM 612 C CA . GLU A 1 84 ? -0.957 6.990 0.157 1.00 96.69 84 GLU A CA 1
ATOM 613 C C . GLU A 1 84 ? 0.489 7.351 0.472 1.00 96.69 84 GLU A C 1
ATOM 615 O O . GLU A 1 84 ? 1.005 7.018 1.543 1.00 96.69 84 GLU A O 1
ATOM 620 N N . LEU A 1 85 ? 1.161 7.991 -0.481 1.00 95.19 85 LEU A N 1
ATOM 621 C CA . LEU A 1 85 ? 2.548 8.408 -0.328 1.00 95.19 85 LEU A CA 1
ATOM 622 C C . LEU A 1 85 ? 2.605 9.877 0.085 1.00 95.19 85 LEU A C 1
ATOM 624 O O . LEU A 1 85 ? 2.180 10.756 -0.658 1.00 95.19 85 LEU A O 1
ATOM 628 N N . VAL A 1 86 ? 3.232 10.133 1.226 1.00 94.06 86 VAL A N 1
ATOM 629 C CA . VAL A 1 86 ? 3.534 11.470 1.732 1.00 94.06 86 VAL A CA 1
ATOM 630 C C . VAL A 1 86 ? 4.972 11.815 1.364 1.00 94.06 86 VAL A C 1
ATOM 632 O O . VAL A 1 86 ? 5.921 11.400 2.037 1.00 94.06 86 VAL A O 1
ATOM 635 N N . ILE A 1 87 ? 5.142 12.552 0.268 1.00 89.88 87 ILE A N 1
ATOM 636 C CA . ILE A 1 87 ? 6.455 12.798 -0.344 1.00 89.88 87 ILE A CA 1
ATOM 637 C C . ILE A 1 87 ? 7.348 13.645 0.570 1.00 89.88 87 ILE A C 1
ATOM 639 O O . ILE A 1 87 ? 8.532 13.348 0.702 1.00 89.88 87 ILE A O 1
ATOM 643 N N . GLU A 1 88 ? 6.796 14.658 1.244 1.00 88.56 88 GLU A N 1
ATOM 644 C CA . GLU A 1 88 ? 7.563 15.611 2.061 1.00 88.56 88 GLU A CA 1
ATOM 645 C C . GLU A 1 88 ? 8.286 14.939 3.231 1.00 88.56 88 GLU A C 1
ATOM 647 O O . GLU A 1 88 ? 9.352 15.391 3.647 1.00 88.56 88 GLU A O 1
ATOM 652 N N . HIS A 1 89 ? 7.708 13.857 3.752 1.00 90.00 89 HIS A N 1
ATOM 653 C CA . HIS A 1 89 ? 8.218 13.136 4.917 1.00 90.00 89 HIS A CA 1
ATOM 654 C C . HIS A 1 89 ? 8.743 11.742 4.571 1.00 90.00 89 HIS A C 1
ATOM 656 O O . HIS A 1 89 ? 9.209 11.034 5.459 1.00 90.00 89 HIS A O 1
ATOM 662 N N . ASN A 1 90 ? 8.678 11.345 3.295 1.00 91.56 90 ASN A N 1
ATOM 663 C CA . ASN A 1 90 ? 9.037 10.007 2.840 1.00 91.56 90 ASN A CA 1
ATOM 664 C C . ASN A 1 90 ? 8.267 8.902 3.593 1.00 91.56 90 ASN A C 1
ATOM 666 O O . ASN A 1 90 ? 8.835 7.877 3.978 1.00 91.56 90 ASN A O 1
ATOM 670 N N . PHE A 1 91 ? 6.968 9.116 3.822 1.00 94.75 91 PHE A N 1
ATOM 671 C CA . PHE A 1 91 ? 6.103 8.124 4.459 1.00 94.75 91 PHE A CA 1
ATOM 672 C C . PHE A 1 91 ? 5.188 7.456 3.451 1.00 94.75 91 PHE A C 1
ATOM 674 O O . PHE A 1 91 ? 4.643 8.103 2.563 1.00 94.75 91 PHE A O 1
ATOM 681 N N . LEU A 1 92 ? 4.966 6.163 3.645 1.00 96.88 92 LEU A N 1
ATOM 682 C CA . LEU A 1 92 ? 3.905 5.427 2.986 1.00 96.88 92 LEU A CA 1
ATOM 683 C C . LEU A 1 92 ? 2.858 5.053 4.033 1.00 96.88 92 LEU A C 1
ATOM 685 O O . LEU A 1 92 ? 3.158 4.354 5.002 1.00 96.88 92 LEU A O 1
ATOM 689 N N . ILE A 1 93 ? 1.631 5.525 3.842 1.00 97.44 93 ILE A N 1
ATOM 690 C CA . ILE A 1 93 ? 0.479 5.110 4.634 1.00 97.44 93 ILE A CA 1
ATOM 691 C C . ILE A 1 93 ? -0.208 3.966 3.900 1.00 97.44 93 ILE A C 1
ATOM 693 O O . ILE A 1 93 ? -0.427 4.023 2.691 1.00 97.44 93 ILE A O 1
ATOM 697 N N . SER A 1 94 ? -0.569 2.928 4.640 1.00 97.69 94 SER A N 1
ATOM 698 C CA . SER A 1 94 ? -1.242 1.740 4.125 1.00 97.69 94 SER A CA 1
ATOM 699 C C . SER A 1 94 ? -2.487 1.435 4.944 1.00 97.69 94 SER A C 1
ATOM 701 O O . SER A 1 94 ? -2.467 1.498 6.173 1.00 97.69 94 SER A O 1
ATOM 703 N N . LEU A 1 95 ? -3.582 1.123 4.254 1.00 97.81 95 LEU A N 1
ATOM 704 C CA . LEU A 1 95 ? -4.840 0.678 4.854 1.00 97.81 95 LEU A CA 1
ATOM 705 C C . LEU A 1 95 ? -5.085 -0.779 4.483 1.00 97.81 95 LEU A C 1
ATOM 707 O O . LEU A 1 95 ? -4.842 -1.161 3.338 1.00 97.81 95 LEU A O 1
ATOM 711 N N . SER A 1 96 ? -5.654 -1.579 5.381 1.00 97.31 96 SER A N 1
ATOM 712 C CA . SER A 1 96 ? -5.921 -2.998 5.113 1.00 97.31 96 SER A CA 1
ATOM 713 C C . SER A 1 96 ? -7.318 -3.454 5.532 1.00 97.31 96 SER A C 1
ATOM 715 O O . SER A 1 96 ? -8.000 -2.844 6.361 1.00 97.31 96 SER A O 1
ATOM 717 N N . PHE A 1 97 ? -7.738 -4.577 4.948 1.00 96.31 97 PHE A N 1
ATOM 718 C CA . PHE A 1 97 ? -8.882 -5.364 5.399 1.00 96.31 97 PHE A CA 1
ATOM 719 C C . PHE A 1 97 ? -8.753 -5.866 6.844 1.00 96.31 97 PHE A C 1
ATOM 721 O O . PHE A 1 97 ? -9.775 -6.172 7.452 1.00 96.31 97 PHE A O 1
ATOM 728 N N . ASP A 1 98 ? -7.548 -5.899 7.423 1.00 96.38 98 ASP A N 1
ATOM 729 C CA . ASP A 1 98 ? -7.321 -6.263 8.831 1.00 96.38 98 ASP A CA 1
ATOM 730 C C . ASP A 1 98 ? -7.752 -5.176 9.830 1.00 96.38 98 ASP A C 1
ATOM 732 O O . ASP A 1 98 ? -7.520 -5.303 11.029 1.00 96.38 98 ASP A O 1
ATOM 736 N N . CYS A 1 99 ? -8.420 -4.124 9.342 1.00 97.12 99 CYS A N 1
ATOM 737 C CA . CYS A 1 99 ? -8.892 -2.982 10.124 1.00 97.12 99 CYS A CA 1
ATOM 738 C C . CYS A 1 99 ? -7.763 -2.167 10.766 1.00 97.12 99 CYS A C 1
ATOM 740 O O . CYS A 1 99 ? -8.006 -1.411 11.711 1.00 97.12 99 CYS A O 1
ATOM 742 N N . THR A 1 100 ? -6.547 -2.274 10.226 1.00 97.06 100 THR A N 1
ATOM 743 C CA . THR A 1 100 ? -5.410 -1.462 10.645 1.00 97.06 100 THR A CA 1
ATOM 744 C C . THR A 1 100 ? -4.965 -0.489 9.558 1.00 97.06 100 THR A C 1
ATOM 746 O O . THR A 1 100 ? -5.189 -0.679 8.359 1.00 97.06 100 THR A O 1
ATOM 749 N N . CYS A 1 101 ? -4.343 0.587 10.018 1.00 96.75 101 CYS A N 1
ATOM 750 C CA . CYS A 1 101 ? -3.592 1.540 9.226 1.00 96.75 101 CYS A CA 1
ATOM 751 C C . CYS A 1 101 ? -2.137 1.468 9.688 1.00 96.75 101 CYS A C 1
ATOM 753 O O . CYS A 1 101 ? -1.880 1.546 10.890 1.00 96.75 101 CYS A O 1
ATOM 755 N N . ALA A 1 102 ? -1.191 1.299 8.771 1.00 97.38 102 ALA A N 1
ATOM 756 C CA . ALA A 1 102 ? 0.229 1.341 9.093 1.00 97.38 102 ALA A CA 1
ATOM 757 C C . ALA A 1 102 ? 0.888 2.513 8.379 1.00 97.38 102 ALA A C 1
ATOM 759 O O . ALA A 1 102 ? 0.644 2.748 7.194 1.00 97.38 102 ALA A O 1
ATOM 760 N N . VAL A 1 103 ? 1.739 3.225 9.110 1.00 97.00 103 VAL A N 1
ATOM 761 C CA . VAL A 1 103 ? 2.574 4.277 8.555 1.00 97.00 103 VAL A CA 1
ATOM 762 C C . VAL A 1 103 ? 4.025 3.830 8.592 1.00 97.00 103 VAL A C 1
ATOM 764 O O . VAL A 1 103 ? 4.522 3.331 9.607 1.00 97.00 103 VAL A O 1
ATOM 767 N N . ILE A 1 104 ? 4.664 3.940 7.435 1.00 97.19 104 ILE A N 1
ATOM 768 C CA . ILE A 1 104 ? 5.887 3.230 7.088 1.00 97.19 104 ILE A CA 1
ATOM 769 C C . ILE A 1 104 ? 6.895 4.241 6.561 1.00 97.19 104 ILE A C 1
ATOM 771 O O . ILE A 1 104 ? 6.535 5.133 5.794 1.00 97.19 104 ILE A O 1
ATOM 775 N N . ASP A 1 105 ? 8.161 4.084 6.924 1.00 95.19 105 ASP A N 1
ATOM 776 C CA . ASP A 1 105 ? 9.250 4.758 6.226 1.00 95.19 105 ASP A CA 1
ATOM 777 C C . ASP A 1 105 ? 9.370 4.190 4.801 1.00 95.19 105 ASP A C 1
ATOM 779 O O . ASP A 1 105 ? 9.654 3.005 4.610 1.00 95.19 105 ASP A O 1
ATOM 783 N N . ALA A 1 106 ? 9.160 5.032 3.788 1.00 93.50 106 ALA A N 1
ATOM 784 C CA . ALA A 1 106 ? 9.069 4.595 2.398 1.00 93.50 106 ALA A CA 1
ATOM 785 C C . ALA A 1 106 ? 10.420 4.157 1.789 1.00 93.50 106 ALA A C 1
ATOM 787 O O . ALA A 1 106 ? 10.432 3.557 0.711 1.00 93.50 106 ALA A O 1
ATOM 788 N N . SER A 1 107 ? 11.546 4.432 2.462 1.00 90.56 107 SER A N 1
ATOM 789 C CA . SER A 1 107 ? 12.888 4.009 2.036 1.00 90.56 107 SER A CA 1
ATOM 790 C C . SER A 1 107 ? 13.301 2.656 2.613 1.00 90.56 107 SER A C 1
ATOM 792 O O . SER A 1 107 ? 13.974 1.876 1.937 1.00 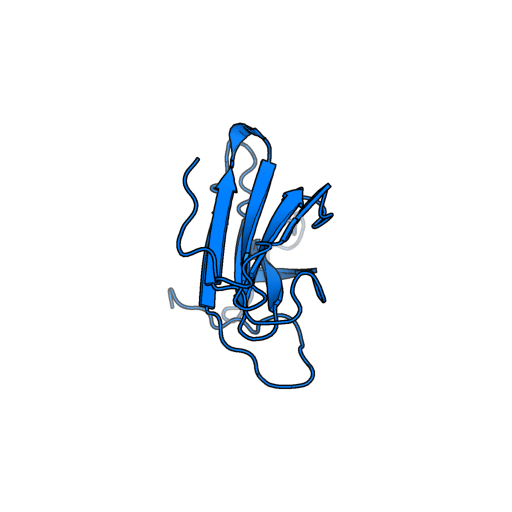90.56 107 SER A O 1
ATOM 794 N N . THR A 1 108 ? 12.892 2.368 3.850 1.00 91.81 108 THR A N 1
ATOM 795 C CA . THR A 1 108 ? 13.313 1.158 4.575 1.00 91.81 108 THR A CA 1
ATOM 796 C C . THR A 1 108 ? 12.225 0.097 4.683 1.00 91.81 108 THR A C 1
ATOM 798 O O . THR A 1 108 ? 12.540 -1.066 4.921 1.00 91.81 108 THR A O 1
ATOM 801 N N . GLY A 1 109 ? 10.953 0.478 4.553 1.00 93.38 109 GLY A N 1
ATOM 802 C CA . GLY A 1 109 ? 9.821 -0.403 4.835 1.00 93.38 109 GLY A CA 1
ATOM 803 C C . GLY A 1 109 ? 9.528 -0.599 6.316 1.00 93.38 109 GLY A C 1
ATOM 804 O O . GLY A 1 109 ? 8.705 -1.442 6.668 1.00 93.38 109 GLY A O 1
ATOM 805 N N . THR A 1 110 ? 10.189 0.156 7.196 1.00 95.19 110 THR A N 1
ATOM 806 C CA . THR A 1 110 ? 10.010 0.020 8.643 1.00 95.19 110 THR A CA 1
ATOM 807 C C . THR A 1 110 ? 8.712 0.709 9.081 1.00 95.19 110 THR A C 1
ATOM 809 O O . THR A 1 110 ? 8.575 1.918 8.870 1.00 95.19 110 THR A O 1
ATOM 812 N N . PRO A 1 111 ? 7.758 -0.003 9.711 1.00 95.31 111 PRO A N 1
ATOM 813 C CA . PRO A 1 111 ? 6.560 0.620 10.259 1.00 95.31 111 PRO A CA 1
ATOM 814 C C . PRO A 1 111 ? 6.904 1.383 11.541 1.00 95.31 111 PRO A C 1
ATOM 816 O O . PRO A 1 111 ? 7.478 0.819 12.471 1.00 95.31 111 PRO A O 1
ATOM 819 N N . PHE A 1 112 ? 6.524 2.657 11.614 1.00 91.31 112 PHE A N 1
ATOM 820 C CA . PHE A 1 112 ? 6.708 3.474 12.819 1.00 91.31 112 PHE A CA 1
ATOM 821 C C . PHE A 1 112 ? 5.441 3.568 13.667 1.00 91.31 112 PHE A C 1
ATOM 823 O O . PHE A 1 112 ? 5.513 3.758 14.880 1.00 91.31 112 PHE A O 1
ATOM 830 N N . LEU A 1 113 ? 4.274 3.434 13.036 1.00 95.12 113 LEU A N 1
ATOM 831 C CA . LEU A 1 113 ? 2.979 3.484 13.697 1.00 95.12 113 LEU A CA 1
ATOM 832 C C . LEU A 1 113 ? 2.041 2.474 13.049 1.00 95.12 113 LEU A C 1
ATOM 834 O O . LEU A 1 113 ? 1.928 2.415 11.826 1.00 95.12 113 LEU A O 1
ATOM 838 N N . LYS A 1 114 ? 1.322 1.723 13.882 1.00 95.81 114 LYS A N 1
ATOM 839 C CA . LYS A 1 114 ? 0.199 0.893 13.459 1.00 95.81 114 LYS A CA 1
ATOM 840 C C . LYS A 1 114 ? -1.012 1.257 14.306 1.00 95.81 114 LYS A C 1
ATOM 842 O O . LYS A 1 114 ? -0.967 1.158 15.529 1.00 95.81 114 LYS A O 1
ATOM 847 N N . VAL A 1 115 ? -2.065 1.725 13.651 1.00 95.69 115 VAL A N 1
ATOM 848 C CA . VAL A 1 115 ? -3.320 2.143 14.271 1.00 95.69 115 VAL A CA 1
ATOM 849 C C . VAL A 1 115 ? -4.364 1.084 13.975 1.00 95.69 115 VAL A C 1
ATOM 851 O O . VAL A 1 115 ? -4.684 0.827 12.817 1.00 95.69 115 VAL A O 1
ATOM 854 N N . GLU A 1 116 ? -4.901 0.471 15.019 1.00 95.88 116 GLU A N 1
ATOM 855 C CA . GLU A 1 116 ? -6.048 -0.423 14.913 1.00 95.88 116 GLU A CA 1
ATOM 856 C C . GLU A 1 116 ? -7.339 0.368 15.125 1.00 95.88 116 GLU A C 1
ATOM 858 O O . GLU A 1 116 ? -7.426 1.216 16.018 1.00 95.88 116 GLU A O 1
ATOM 863 N N . ASN A 1 117 ? -8.363 0.084 14.321 1.00 93.00 117 ASN A N 1
ATOM 864 C CA . ASN A 1 117 ? -9.695 0.595 14.599 1.00 93.00 117 ASN A CA 1
ATOM 865 C C . ASN A 1 117 ? -10.343 -0.250 15.713 1.00 93.00 117 ASN A C 1
ATOM 867 O O . ASN A 1 117 ? -10.693 -1.403 15.454 1.00 93.00 117 ASN A O 1
ATOM 871 N N . PRO A 1 118 ? -10.613 0.306 16.911 1.00 91.94 118 PRO A N 1
ATOM 872 C CA . PRO A 1 118 ? -11.145 -0.456 18.048 1.00 91.94 118 PRO A CA 1
ATOM 873 C C . PRO A 1 118 ? -12.566 -0.988 17.820 1.00 91.94 118 PRO A C 1
ATOM 875 O O . PRO A 1 118 ? -13.072 -1.781 18.606 1.00 91.94 118 PRO A O 1
ATOM 878 N N . ARG A 1 119 ? -13.244 -0.531 16.762 1.00 92.56 119 ARG A N 1
ATOM 879 C CA . ARG A 1 119 ? -14.555 -1.048 16.354 1.00 92.56 119 ARG A CA 1
ATOM 880 C C . ARG A 1 119 ? -14.455 -2.180 15.332 1.00 92.56 119 ARG A C 1
ATOM 882 O O . ARG A 1 119 ? -15.493 -2.623 14.855 1.00 92.56 119 ARG A O 1
ATOM 889 N N . HIS A 1 120 ? -13.241 -2.613 14.980 1.00 88.12 120 HIS A N 1
ATOM 890 C CA . HIS A 1 120 ? -12.972 -3.606 13.936 1.00 88.12 120 HIS A CA 1
ATOM 891 C C . HIS A 1 120 ? -13.668 -3.261 12.611 1.00 88.12 120 HIS A C 1
ATOM 893 O O . HIS A 1 120 ? -14.229 -4.115 11.926 1.00 88.12 120 HIS A O 1
ATOM 899 N N . VAL A 1 121 ? -13.667 -1.968 12.270 1.00 92.62 121 VAL A N 1
ATOM 900 C CA . VAL A 1 121 ? -14.184 -1.462 10.997 1.00 92.62 121 VAL A CA 1
ATOM 901 C C . VAL A 1 121 ? -13.017 -1.037 10.121 1.00 92.62 121 VAL A C 1
ATOM 903 O O . VAL A 1 121 ? -12.075 -0.383 10.572 1.00 92.62 121 VAL A O 1
ATOM 906 N N . ARG A 1 122 ? -13.113 -1.367 8.838 1.00 93.31 122 ARG A N 1
ATOM 907 C CA . ARG A 1 122 ? -12.110 -1.025 7.836 1.00 93.31 122 ARG A CA 1
ATOM 908 C C . ARG A 1 122 ? -12.048 0.486 7.583 1.00 93.31 122 ARG A C 1
ATOM 910 O O . ARG A 1 122 ? -13.081 1.122 7.373 1.00 93.31 122 ARG A O 1
ATOM 917 N N . TYR A 1 123 ? -10.838 1.035 7.512 1.00 94.56 123 TYR A N 1
ATOM 918 C CA . TYR A 1 123 ? -10.609 2.378 6.977 1.00 94.56 123 TYR A CA 1
ATOM 919 C C . TYR A 1 123 ? -10.917 2.412 5.474 1.00 94.56 123 TYR A C 1
ATOM 921 O O . TYR A 1 123 ? -10.473 1.547 4.726 1.00 94.56 123 TYR A O 1
ATOM 929 N N . THR A 1 124 ? -11.693 3.391 5.017 1.00 93.50 124 THR A N 1
ATOM 930 C CA . THR A 1 124 ? -12.129 3.474 3.610 1.00 93.50 124 THR A CA 1
ATOM 931 C C . THR A 1 124 ? -11.302 4.430 2.762 1.00 93.50 124 THR A C 1
ATOM 933 O O . THR A 1 124 ? -11.428 4.414 1.542 1.00 93.50 124 THR A O 1
ATOM 936 N N . GLY A 1 125 ? -10.471 5.256 3.389 1.00 92.12 125 GLY A N 1
ATOM 937 C CA . GLY A 1 125 ? -9.628 6.220 2.709 1.00 92.12 125 GLY A CA 1
ATOM 938 C C . GLY A 1 125 ? -8.684 6.906 3.682 1.00 92.12 125 GLY A C 1
ATOM 939 O O . GLY A 1 125 ? -8.879 6.876 4.899 1.00 92.12 125 GLY A O 1
ATOM 940 N N . VAL A 1 126 ? -7.654 7.507 3.112 1.00 91.19 126 VAL A N 1
ATOM 941 C CA . VAL A 1 126 ? -6.683 8.365 3.778 1.00 91.19 126 VAL A CA 1
ATOM 942 C C . VAL A 1 126 ? -6.389 9.514 2.820 1.00 91.19 126 VAL A C 1
ATOM 944 O O . VAL A 1 126 ? -6.478 9.339 1.607 1.00 91.19 126 VAL A O 1
ATOM 947 N N . VAL A 1 127 ? -6.126 10.693 3.368 1.00 88.88 127 VAL A N 1
ATOM 948 C CA . VAL A 1 127 ? -5.759 11.889 2.612 1.00 88.88 127 VAL A CA 1
ATOM 949 C C . VAL A 1 127 ? -4.689 12.620 3.408 1.00 88.88 127 VAL A C 1
ATOM 951 O O . VAL A 1 127 ? -4.784 12.666 4.641 1.00 88.88 127 VAL A O 1
ATOM 954 N N . TRP A 1 128 ? -3.685 13.140 2.711 1.00 83.75 128 TRP A N 1
ATOM 955 C CA . TRP A 1 128 ? -2.618 13.951 3.281 1.00 83.75 128 TRP A CA 1
ATOM 956 C C . TRP A 1 128 ? -2.627 15.357 2.681 1.00 83.75 128 TRP A C 1
ATOM 958 O O . TRP A 1 128 ? -2.762 15.471 1.443 1.00 83.75 128 TRP A O 1
#

Foldseek 3Di:
DPDDDDAFDDDVDGKAFQEKDKADDDPPPKIWIWTWIFQGKIWIKIFDDPPPPDDPDDDPPPDDRIDGPDMQPPNDRGTWHYWDADNVQQWIWTWGLQQKIFIANNVPRHTPDIDHDPVSDGDPDDDD

Radius of gyration: 16.28 Å; chains: 1; bounding box: 46×35×44 Å

InterPro domains:
  IPR036322 WD40-repeat-containing domain superfamily [SSF50978] (28-120)

Sequence (128 aa):
SCTQTVSLAPSGSESWANSMALMGSGINQQWSLYVGDAVGHISVFQHRNGTSEGSAAAPPPDMKDLVLHQAWTHLHSLGVTALELVIEHNFLISLSFDCTCAVIDASTGTPFLKVENPRHVRYTGVVW

pLDDT: mean 85.41, std 14.57, range [46.44, 97.81]

Organism: NCBI:txid236787